Protein AF-B2Z7X3-F1 (afdb_monomer_lite)

Organism: Clostridium perfringens (NCBI:txid1502)

Structure (mmCIF, N/CA/C/O backbone):
data_AF-B2Z7X3-F1
#
_entry.id   AF-B2Z7X3-F1
#
loop_
_atom_site.gro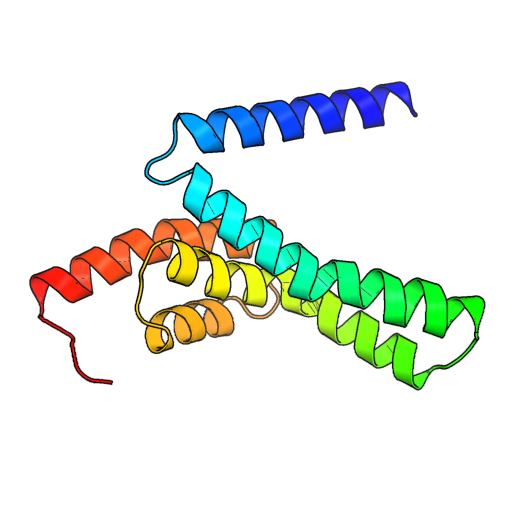up_PDB
_atom_site.id
_atom_site.type_symbol
_atom_site.label_atom_id
_atom_site.label_alt_id
_atom_site.label_comp_id
_atom_site.label_asym_id
_atom_site.label_entity_id
_atom_site.label_seq_id
_atom_site.pdbx_PDB_ins_code
_atom_site.Cartn_x
_atom_site.Cartn_y
_atom_site.Cartn_z
_atom_site.occupancy
_atom_site.B_iso_or_equiv
_atom_site.auth_seq_id
_atom_site.auth_comp_id
_atom_site.auth_asym_id
_atom_site.auth_atom_id
_atom_site.pdbx_PDB_model_num
ATOM 1 N N . GLN A 1 1 ? 17.068 22.572 -6.770 1.00 74.44 1 GLN A N 1
ATOM 2 C CA . GLN A 1 1 ? 16.208 21.377 -6.934 1.00 74.44 1 GLN A CA 1
ATOM 3 C C . GLN A 1 1 ? 16.329 20.416 -5.754 1.00 74.44 1 GLN A C 1
ATOM 5 O O . GLN A 1 1 ? 15.307 20.126 -5.150 1.00 74.44 1 GLN A O 1
ATOM 10 N N . ILE A 1 2 ? 17.543 20.016 -5.351 1.00 91.62 2 ILE A N 1
ATOM 11 C CA . ILE A 1 2 ? 17.759 19.126 -4.190 1.00 91.62 2 ILE A CA 1
ATOM 12 C C . ILE A 1 2 ? 17.149 19.702 -2.903 1.00 91.62 2 ILE A C 1
ATOM 14 O O . ILE A 1 2 ? 16.377 19.017 -2.251 1.00 91.62 2 ILE A O 1
ATOM 18 N N . LEU A 1 3 ? 17.385 20.986 -2.595 1.00 93.69 3 LEU A N 1
ATOM 19 C CA . LEU A 1 3 ? 16.834 21.634 -1.394 1.00 93.69 3 LEU A CA 1
ATOM 20 C C . LEU A 1 3 ? 15.301 21.540 -1.303 1.00 93.69 3 LEU A C 1
ATOM 22 O O . LEU A 1 3 ? 14.763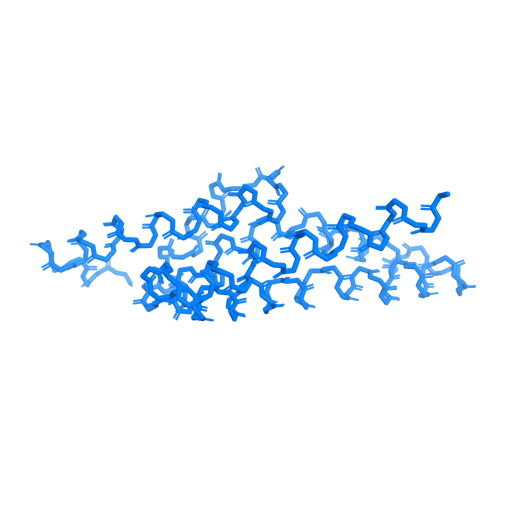 21.282 -0.232 1.00 93.69 3 LEU A O 1
ATOM 26 N N . PHE A 1 4 ? 14.604 21.714 -2.429 1.00 93.69 4 PHE A N 1
ATOM 27 C CA . PHE A 1 4 ? 13.144 21.621 -2.481 1.00 93.69 4 PHE A CA 1
ATOM 28 C C . PHE A 1 4 ? 12.664 20.177 -2.286 1.00 93.69 4 PHE A C 1
ATOM 30 O O . PHE A 1 4 ? 11.725 19.948 -1.533 1.00 93.69 4 PHE A O 1
ATOM 37 N N . GLY A 1 5 ? 13.347 19.200 -2.896 1.00 93.56 5 GLY A N 1
ATOM 38 C CA . GLY A 1 5 ? 13.069 17.777 -2.681 1.00 93.56 5 GLY A CA 1
ATOM 39 C C . GLY A 1 5 ? 13.295 17.351 -1.229 1.00 93.56 5 GLY A C 1
ATOM 40 O O . GLY A 1 5 ? 12.425 16.721 -0.637 1.00 93.56 5 GLY A O 1
ATOM 41 N N . THR A 1 6 ? 14.413 17.759 -0.623 1.00 95.62 6 THR A N 1
ATOM 42 C CA . THR A 1 6 ? 14.718 17.485 0.789 1.00 95.62 6 THR A CA 1
ATOM 43 C C . THR A 1 6 ? 13.689 18.120 1.724 1.00 95.62 6 THR A C 1
ATOM 45 O O . THR A 1 6 ? 13.234 17.471 2.664 1.00 95.62 6 THR A O 1
ATOM 48 N N . LEU A 1 7 ? 13.283 19.366 1.461 1.00 95.81 7 LEU A N 1
ATOM 49 C CA . LEU A 1 7 ? 12.259 20.055 2.248 1.00 95.81 7 LEU A CA 1
ATOM 50 C C . LEU A 1 7 ? 10.896 19.357 2.134 1.00 95.81 7 LEU A C 1
ATOM 52 O O . LEU A 1 7 ? 10.233 19.134 3.144 1.00 95.81 7 LEU A O 1
ATOM 56 N N . LEU A 1 8 ? 10.492 18.978 0.918 1.00 94.50 8 LEU A N 1
ATOM 57 C CA . LEU A 1 8 ? 9.240 18.264 0.679 1.00 94.50 8 LEU A CA 1
ATOM 58 C C . LEU A 1 8 ? 9.246 16.886 1.354 1.00 94.50 8 LEU A C 1
ATOM 60 O O . LEU A 1 8 ? 8.255 16.507 1.973 1.00 94.50 8 LEU A O 1
ATOM 64 N N . LEU A 1 9 ? 10.374 16.170 1.299 1.00 93.62 9 LEU A N 1
ATOM 65 C CA . LEU A 1 9 ? 10.554 14.892 1.985 1.00 93.62 9 LEU A CA 1
ATOM 66 C C . LEU A 1 9 ? 10.404 15.057 3.502 1.00 93.62 9 LEU A C 1
ATOM 68 O O . LEU A 1 9 ? 9.653 14.309 4.118 1.00 93.62 9 LEU A O 1
ATOM 72 N N . LEU A 1 10 ? 11.059 16.061 4.097 1.00 95.44 10 LEU A N 1
ATOM 73 C CA . LEU A 1 10 ? 10.924 16.367 5.525 1.00 95.44 10 LEU A CA 1
ATOM 74 C C . LEU A 1 10 ? 9.483 16.713 5.909 1.00 95.44 10 LEU A C 1
ATOM 76 O 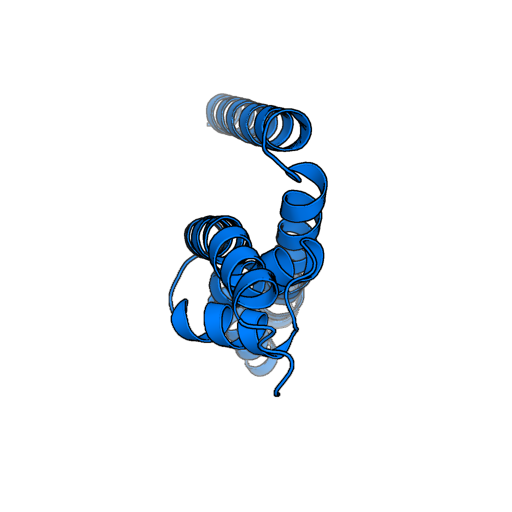O . LEU A 1 10 ? 9.007 16.258 6.948 1.00 95.44 10 LEU A O 1
ATOM 80 N N . LEU A 1 11 ? 8.775 17.474 5.071 1.00 95.12 11 LEU A N 1
ATOM 81 C CA . LEU A 1 11 ? 7.373 17.823 5.296 1.00 95.12 11 LEU A CA 1
ATOM 82 C C . LEU A 1 11 ? 6.486 16.573 5.288 1.00 95.12 11 LEU A C 1
ATOM 84 O O . LEU A 1 11 ? 5.717 16.362 6.226 1.00 95.12 11 LEU A O 1
ATOM 88 N N . VAL A 1 12 ? 6.615 15.719 4.269 1.00 92.62 12 VAL A N 1
ATOM 89 C CA . VAL A 1 12 ? 5.842 14.470 4.165 1.00 92.62 12 VAL A CA 1
ATOM 90 C C . VAL A 1 12 ? 6.172 13.526 5.320 1.00 92.62 12 VAL A C 1
ATOM 92 O O . VAL A 1 12 ? 5.260 12.988 5.946 1.00 92.62 12 VAL A O 1
ATOM 95 N N . LEU A 1 13 ? 7.454 13.371 5.661 1.00 92.69 13 LEU A N 1
ATOM 96 C CA . LEU A 1 13 ? 7.895 12.529 6.772 1.00 92.69 13 LEU A CA 1
ATOM 97 C C . LEU A 1 13 ? 7.357 13.048 8.110 1.00 92.69 13 LEU A C 1
ATOM 99 O O . LEU A 1 13 ? 6.871 12.263 8.923 1.00 92.69 13 LEU A O 1
ATOM 103 N N . GLY A 1 14 ? 7.368 14.366 8.319 1.00 94.56 14 GLY A N 1
ATOM 104 C CA . GLY A 1 14 ? 6.743 15.010 9.472 1.00 94.56 14 GLY A CA 1
ATOM 105 C C . GLY A 1 14 ? 5.236 14.750 9.530 1.00 94.56 14 GLY A C 1
ATOM 106 O O . GLY A 1 14 ? 4.719 14.372 10.581 1.00 94.56 14 GLY A O 1
ATOM 107 N N . GLY A 1 15 ? 4.539 14.856 8.395 1.00 92.81 15 GLY A N 1
ATOM 108 C CA . GLY A 1 15 ? 3.114 14.535 8.282 1.00 92.81 15 GLY A CA 1
ATOM 109 C C . GLY A 1 15 ? 2.802 13.074 8.620 1.00 92.81 15 GLY A C 1
ATOM 110 O O . GLY A 1 15 ? 1.905 12.795 9.415 1.00 92.81 15 GLY A O 1
ATOM 111 N N . PHE A 1 16 ? 3.580 12.134 8.086 1.00 91.69 16 PHE A N 1
ATOM 112 C CA . PHE A 1 16 ? 3.459 10.701 8.366 1.00 91.69 16 PHE A CA 1
ATOM 113 C C . PHE A 1 16 ? 3.800 10.346 9.811 1.00 91.69 16 PHE A C 1
ATOM 115 O O . PHE A 1 16 ? 3.122 9.514 10.414 1.00 91.69 16 PHE A O 1
ATOM 122 N N . THR A 1 17 ? 4.790 11.012 10.398 1.00 92.19 17 THR A N 1
ATOM 123 C CA . THR A 1 17 ? 5.138 10.872 11.817 1.00 92.19 17 THR A CA 1
ATOM 124 C C . THR A 1 17 ? 3.978 11.350 12.691 1.00 92.19 17 THR A C 1
ATOM 126 O O . THR A 1 17 ? 3.514 10.620 13.566 1.00 92.19 17 THR A O 1
ATOM 129 N N . LEU A 1 18 ? 3.435 12.538 12.409 1.00 93.75 18 LEU A N 1
ATOM 130 C CA . LEU A 1 18 ? 2.299 13.092 13.141 1.00 93.75 18 LEU A CA 1
ATOM 131 C C . LEU A 1 18 ? 1.056 12.202 13.019 1.00 93.75 18 LEU A C 1
ATOM 133 O O . LEU A 1 18 ? 0.394 11.938 14.021 1.00 93.75 18 LEU A O 1
ATOM 137 N N . PHE A 1 19 ? 0.772 11.685 11.822 1.00 93.31 19 PHE A N 1
ATOM 138 C CA . PHE A 1 19 ? -0.302 10.718 11.610 1.00 93.31 19 PHE A CA 1
ATOM 139 C C . PHE A 1 19 ? -0.076 9.436 12.421 1.00 93.31 19 PHE A C 1
ATOM 141 O O . PHE A 1 19 ? -0.984 8.976 13.109 1.00 93.31 19 PHE A O 1
ATOM 148 N N . SER A 1 20 ? 1.139 8.887 12.399 1.00 91.94 20 SER A N 1
ATOM 149 C CA . SER A 1 20 ? 1.463 7.622 13.068 1.00 91.94 20 SER A CA 1
ATOM 150 C C . SER A 1 20 ? 1.207 7.672 14.576 1.00 91.94 20 SER A C 1
ATOM 152 O O . SER A 1 20 ? 0.676 6.708 15.130 1.00 91.94 20 SER A O 1
ATOM 154 N N . TYR A 1 21 ? 1.520 8.797 15.229 1.00 92.56 21 TYR A N 1
ATOM 155 C CA . TYR A 1 21 ? 1.342 8.956 16.677 1.00 92.56 21 TYR A CA 1
ATOM 156 C C . TYR A 1 21 ? -0.017 9.526 17.096 1.00 92.56 21 TYR A C 1
ATOM 158 O O . TYR A 1 21 ? -0.487 9.206 18.187 1.00 92.56 21 TYR A O 1
ATOM 166 N N . LYS A 1 22 ? -0.651 10.379 16.278 1.00 91.19 22 LYS A N 1
ATOM 167 C CA . LYS A 1 22 ? -1.863 11.116 16.682 1.00 91.19 22 LYS A CA 1
ATOM 168 C C . LYS A 1 22 ? -3.161 10.537 16.119 1.00 91.19 22 LYS A C 1
ATOM 170 O O . LYS A 1 22 ? -4.220 10.759 16.703 1.00 91.19 22 LYS A O 1
ATOM 175 N N . ALA A 1 23 ? -3.108 9.815 15.001 1.00 91.00 23 ALA A N 1
ATOM 176 C CA . ALA A 1 23 ? -4.295 9.221 14.398 1.00 91.00 23 ALA A CA 1
ATOM 177 C C . ALA A 1 23 ? -4.665 7.883 15.080 1.00 91.00 23 ALA A C 1
ATOM 179 O O . ALA A 1 23 ? -3.774 7.133 15.495 1.00 91.00 23 ALA A O 1
ATOM 180 N N . PRO A 1 24 ? -5.964 7.544 15.201 1.00 89.19 24 PRO A N 1
ATOM 181 C CA . PRO A 1 24 ? -6.396 6.292 15.818 1.00 89.19 24 PRO A CA 1
ATOM 182 C C . PRO A 1 24 ? -5.843 5.081 15.057 1.00 89.19 24 PRO A C 1
ATOM 184 O O . PRO A 1 24 ? -6.135 4.874 13.889 1.00 89.19 24 PRO A O 1
ATOM 187 N N . HIS A 1 25 ? -5.036 4.256 15.725 1.00 93.38 25 HIS A N 1
ATOM 188 C CA . HIS A 1 25 ? -4.307 3.148 15.091 1.00 93.38 25 HIS A CA 1
ATOM 189 C C . HIS A 1 25 ? -3.348 3.574 13.955 1.00 93.38 25 HIS A C 1
ATOM 191 O O . HIS A 1 25 ? -3.008 2.749 13.104 1.00 93.38 25 HIS A O 1
ATOM 197 N N . GLY A 1 26 ? -2.861 4.821 13.969 1.00 92.19 26 GLY A N 1
ATOM 198 C CA . GLY A 1 26 ? -2.000 5.392 12.929 1.00 92.19 26 GLY A CA 1
ATOM 199 C C . GLY A 1 26 ? -0.758 4.551 12.627 1.00 92.19 26 GLY A C 1
ATOM 200 O O . GLY A 1 26 ? -0.508 4.233 11.470 1.00 92.19 26 GLY A O 1
ATOM 201 N N . MET A 1 27 ? -0.035 4.092 13.654 1.00 94.62 27 MET A N 1
ATOM 202 C CA . MET A 1 27 ? 1.128 3.203 13.483 1.00 94.62 27 MET A CA 1
ATOM 203 C C . MET A 1 27 ? 0.794 1.888 12.759 1.00 94.62 27 MET A C 1
ATOM 205 O O . MET A 1 27 ? 1.562 1.438 11.913 1.00 94.62 27 MET A O 1
ATOM 209 N N . LYS A 1 28 ? -0.358 1.271 13.055 1.00 95.38 28 LYS A N 1
ATOM 210 C CA . LYS A 1 28 ? -0.781 0.025 12.390 1.00 95.38 28 LYS A CA 1
ATOM 211 C C . LYS A 1 28 ? -1.163 0.282 10.936 1.00 95.38 28 LYS A C 1
ATOM 213 O O . LYS A 1 28 ? -0.748 -0.463 10.055 1.00 95.38 28 LYS A O 1
ATOM 218 N N . ALA A 1 29 ? -1.909 1.359 10.689 1.00 96.12 29 ALA A N 1
ATOM 219 C CA . ALA A 1 29 ? -2.280 1.771 9.342 1.00 96.12 29 ALA A CA 1
ATOM 220 C C . ALA A 1 29 ? -1.045 2.092 8.488 1.00 96.12 29 ALA A C 1
ATOM 222 O O . ALA A 1 29 ? -0.954 1.647 7.348 1.00 96.12 29 ALA A O 1
ATOM 223 N N . MET A 1 30 ? -0.068 2.803 9.058 1.00 95.88 30 MET A N 1
ATOM 224 C CA . MET A 1 30 ? 1.195 3.115 8.393 1.00 95.88 30 MET A CA 1
ATOM 225 C C . MET A 1 30 ? 2.015 1.850 8.106 1.00 95.88 30 MET A C 1
ATOM 227 O O . MET A 1 30 ? 2.579 1.722 7.024 1.00 95.88 30 MET A O 1
ATOM 231 N N . GLY A 1 31 ? 2.026 0.874 9.020 1.00 96.25 31 GLY A N 1
ATOM 232 C CA . GLY A 1 31 ? 2.620 -0.442 8.760 1.00 96.25 31 GLY A CA 1
ATOM 233 C C . GLY A 1 31 ? 1.949 -1.172 7.589 1.00 96.25 31 GLY A C 1
ATOM 234 O O . GLY A 1 31 ? 2.633 -1.718 6.726 1.00 96.25 31 GLY A O 1
ATOM 235 N N . GLY A 1 32 ? 0.616 -1.118 7.501 1.00 96.94 32 GLY A N 1
ATOM 236 C CA . GLY A 1 32 ? -0.136 -1.642 6.354 1.00 96.94 32 GLY A CA 1
ATOM 237 C C . GLY A 1 32 ? 0.205 -0.932 5.039 1.00 96.94 32 GLY A C 1
ATOM 238 O O . GLY A 1 32 ? 0.395 -1.590 4.017 1.00 96.94 32 GLY A O 1
ATOM 239 N N . LEU A 1 33 ? 0.356 0.396 5.070 1.00 97.00 33 LEU A N 1
ATOM 240 C CA . LEU A 1 33 ? 0.786 1.194 3.919 1.00 97.00 33 LEU A CA 1
ATOM 241 C C . LEU A 1 33 ? 2.204 0.828 3.462 1.00 97.00 33 LEU A C 1
ATOM 243 O O . LEU A 1 33 ? 2.445 0.683 2.265 1.00 97.00 33 LEU A O 1
ATOM 247 N N . ALA A 1 34 ? 3.132 0.646 4.402 1.00 96.94 34 ALA A N 1
ATOM 248 C CA . ALA A 1 34 ? 4.496 0.224 4.102 1.00 96.94 34 ALA A CA 1
ATOM 249 C C . ALA A 1 34 ? 4.517 -1.161 3.438 1.00 96.94 34 ALA A C 1
ATOM 251 O O . ALA A 1 34 ? 5.172 -1.340 2.413 1.00 96.94 34 ALA A O 1
ATOM 252 N N . ASN A 1 35 ? 3.728 -2.112 3.950 1.00 97.50 35 ASN A N 1
ATOM 253 C CA . ASN A 1 35 ? 3.575 -3.426 3.325 1.00 97.50 35 ASN A CA 1
ATOM 254 C C . ASN A 1 35 ? 3.000 -3.324 1.907 1.00 97.50 35 ASN A C 1
ATOM 256 O O . ASN A 1 35 ? 3.457 -4.037 1.018 1.00 97.50 35 ASN A O 1
ATOM 260 N N . ALA A 1 36 ? 2.049 -2.417 1.668 1.00 97.56 36 ALA A N 1
ATOM 261 C CA . ALA A 1 36 ? 1.514 -2.175 0.332 1.00 97.56 36 ALA A CA 1
ATOM 262 C C . ALA A 1 36 ? 2.559 -1.608 -0.631 1.00 97.56 36 ALA A C 1
ATOM 264 O O . ALA A 1 36 ? 2.649 -2.077 -1.763 1.00 97.56 36 ALA A O 1
ATOM 265 N N . ALA A 1 37 ? 3.382 -0.655 -0.190 1.00 97.31 37 ALA A N 1
ATOM 266 C CA . ALA A 1 37 ? 4.474 -0.117 -1.000 1.00 97.31 37 ALA A CA 1
ATOM 267 C C . ALA A 1 37 ? 5.528 -1.192 -1.324 1.00 97.31 37 ALA A C 1
ATOM 269 O O . ALA A 1 37 ? 5.966 -1.303 -2.468 1.00 97.31 37 ALA A O 1
ATOM 270 N N . CYS A 1 38 ? 5.883 -2.039 -0.352 1.00 96.38 38 CYS A N 1
ATOM 271 C CA . CYS A 1 38 ? 6.777 -3.178 -0.576 1.00 96.38 38 CYS A CA 1
ATOM 272 C C . CYS A 1 38 ? 6.173 -4.207 -1.545 1.00 96.38 38 CYS A C 1
ATOM 274 O O . CYS A 1 38 ? 6.872 -4.748 -2.394 1.00 96.38 38 CYS A O 1
ATOM 276 N N . ALA A 1 39 ? 4.870 -4.468 -1.448 1.00 96.56 39 ALA A N 1
ATOM 277 C CA . ALA A 1 39 ? 4.190 -5.423 -2.314 1.00 96.56 39 ALA A CA 1
ATOM 278 C C . ALA A 1 39 ? 3.920 -4.891 -3.729 1.00 96.56 39 ALA A C 1
ATOM 280 O O . ALA A 1 39 ? 3.636 -5.705 -4.596 1.00 96.56 39 ALA A O 1
ATOM 281 N N . SER A 1 40 ? 3.995 -3.574 -3.966 1.00 96.06 40 SER A N 1
ATOM 282 C CA . SER A 1 40 ? 3.725 -2.927 -5.263 1.00 96.06 40 SER A CA 1
ATOM 283 C C . SER A 1 40 ? 4.988 -2.295 -5.855 1.00 96.06 40 SER A C 1
ATOM 285 O O . SER A 1 40 ? 5.643 -2.905 -6.701 1.00 96.06 40 SER A O 1
ATOM 287 N N . PHE A 1 41 ? 5.364 -1.113 -5.366 1.00 95.62 41 PHE A N 1
ATOM 288 C CA . PHE A 1 41 ? 6.442 -0.277 -5.898 1.00 95.62 41 PHE A CA 1
ATOM 289 C C . PHE A 1 41 ? 7.836 -0.879 -5.756 1.00 95.62 41 PHE A C 1
ATOM 291 O O . PHE A 1 41 ? 8.674 -0.688 -6.632 1.00 95.62 41 PHE A O 1
ATOM 298 N N . LEU A 1 42 ? 8.115 -1.620 -4.680 1.00 96.38 42 LEU A N 1
ATOM 299 C CA . LEU A 1 42 ? 9.414 -2.288 -4.563 1.00 96.38 42 LEU A CA 1
ATOM 300 C C . LEU A 1 42 ? 9.561 -3.364 -5.649 1.00 96.38 42 LEU A C 1
ATOM 302 O O . LEU A 1 42 ? 10.601 -3.442 -6.296 1.00 96.38 42 LEU A O 1
ATOM 306 N N . VAL A 1 43 ? 8.515 -4.152 -5.906 1.00 95.19 43 VAL A N 1
ATOM 307 C CA . VAL A 1 43 ? 8.522 -5.164 -6.976 1.00 95.19 43 VAL A CA 1
ATOM 308 C C . VAL A 1 43 ? 8.608 -4.505 -8.353 1.00 95.19 43 VAL A C 1
ATOM 310 O O . VAL A 1 43 ? 9.363 -4.996 -9.190 1.00 95.19 43 VAL A O 1
ATOM 313 N N . GLU A 1 44 ? 7.892 -3.397 -8.571 1.00 95.94 44 GLU A N 1
ATOM 314 C CA . GLU A 1 44 ? 8.011 -2.569 -9.778 1.00 95.94 44 GLU A CA 1
ATOM 315 C C . GLU A 1 44 ? 9.460 -2.123 -9.991 1.00 95.94 44 GLU A C 1
ATOM 317 O O . GLU A 1 44 ? 10.015 -2.362 -11.057 1.00 95.94 44 GLU A O 1
ATOM 322 N N . ALA A 1 45 ? 10.119 -1.573 -8.968 1.00 95.19 45 ALA A N 1
ATOM 323 C CA . ALA A 1 45 ? 11.504 -1.119 -9.071 1.00 95.19 45 ALA A CA 1
ATOM 324 C C . ALA A 1 45 ? 12.470 -2.247 -9.487 1.00 95.19 45 ALA A C 1
ATOM 326 O O . ALA A 1 45 ? 13.350 -2.033 -10.319 1.00 95.19 45 ALA A O 1
ATOM 327 N N . PHE A 1 46 ? 12.297 -3.466 -8.968 1.00 95.12 46 PHE A N 1
ATOM 328 C CA . PHE A 1 46 ? 13.137 -4.598 -9.373 1.00 95.12 46 PHE A CA 1
ATOM 329 C C . PHE A 1 46 ? 12.783 -5.140 -10.763 1.00 95.12 46 PHE A C 1
ATOM 331 O O . PHE A 1 46 ? 13.669 -5.379 -11.580 1.00 95.12 46 PHE A O 1
ATOM 338 N N . HIS A 1 47 ? 11.506 -5.362 -11.056 1.00 95.06 47 HIS A N 1
ATOM 339 C CA . HIS A 1 47 ? 11.104 -6.050 -12.285 1.00 95.06 47 HIS A CA 1
ATOM 340 C C . HIS A 1 47 ? 11.088 -5.119 -13.497 1.00 95.06 47 HIS A C 1
ATOM 342 O O . HIS A 1 47 ? 11.529 -5.520 -14.570 1.00 95.06 47 HIS A O 1
ATOM 348 N N . LEU A 1 48 ? 10.638 -3.876 -13.315 1.00 92.75 48 LEU A N 1
ATOM 349 C CA . LEU A 1 48 ? 10.618 -2.851 -14.352 1.00 92.75 48 LEU A CA 1
ATOM 350 C C . LEU A 1 48 ? 11.973 -2.176 -14.480 1.00 92.75 48 LEU A C 1
ATOM 352 O O . LEU A 1 48 ? 12.652 -2.384 -15.480 1.00 92.75 48 LEU A O 1
ATOM 356 N N . ALA A 1 49 ? 12.401 -1.429 -13.464 1.00 89.38 49 ALA A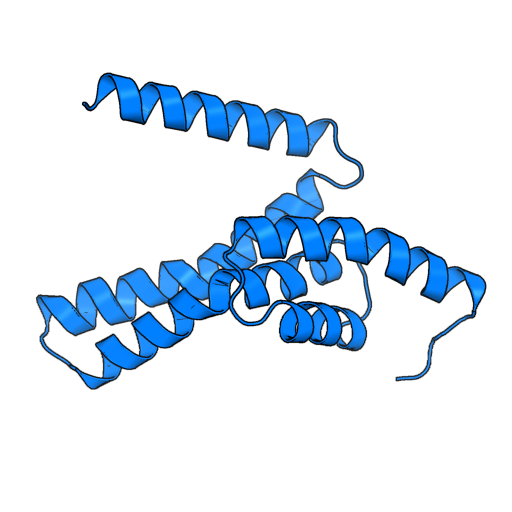 N 1
ATOM 357 C CA . ALA A 1 49 ? 13.567 -0.567 -13.630 1.00 89.38 49 ALA A CA 1
ATOM 358 C C . ALA A 1 49 ? 14.881 -1.358 -13.705 1.00 89.38 49 ALA A C 1
ATOM 360 O O . ALA A 1 49 ? 15.765 -1.012 -14.480 1.00 89.38 49 ALA A O 1
ATOM 361 N N . PHE A 1 50 ? 15.034 -2.433 -12.925 1.00 92.88 50 PHE A N 1
ATOM 362 C CA . PHE A 1 50 ? 16.265 -3.224 -12.955 1.00 92.88 50 PHE A CA 1
ATOM 363 C C . PHE A 1 50 ? 16.244 -4.282 -14.068 1.00 92.88 50 PHE A C 1
ATOM 365 O O . PHE A 1 50 ? 17.003 -4.186 -15.027 1.00 92.88 50 PHE A O 1
ATOM 372 N N . PHE A 1 51 ? 15.374 -5.290 -13.997 1.00 91.75 51 PHE A N 1
ATOM 373 C CA . PHE A 1 51 ? 15.392 -6.380 -14.984 1.00 91.75 51 PHE A CA 1
ATOM 374 C C . PHE A 1 51 ? 14.806 -6.002 -16.352 1.00 91.75 51 PHE A C 1
ATOM 376 O O . PHE A 1 51 ? 15.285 -6.483 -17.380 1.00 91.75 51 PHE A O 1
ATOM 383 N N . GLY A 1 52 ? 13.785 -5.149 -16.374 1.00 91.25 52 GLY A N 1
ATOM 384 C CA . GLY A 1 52 ? 13.170 -4.658 -17.599 1.00 91.25 52 GLY A CA 1
ATOM 385 C C . GLY A 1 52 ? 14.091 -3.705 -18.349 1.00 91.25 52 GLY A C 1
ATOM 386 O O . GLY A 1 52 ? 14.509 -4.015 -19.460 1.00 91.25 52 GLY A O 1
ATOM 387 N N . ASP A 1 53 ? 14.457 -2.587 -17.724 1.00 90.19 53 ASP A N 1
ATOM 388 C CA . ASP A 1 53 ? 15.181 -1.512 -18.407 1.00 90.19 53 ASP A CA 1
ATOM 389 C C . ASP A 1 53 ? 16.697 -1.757 -18.493 1.00 90.19 53 ASP A C 1
ATOM 391 O O . ASP A 1 53 ? 17.300 -1.442 -19.517 1.00 90.19 53 ASP A O 1
ATOM 395 N N . VAL A 1 54 ? 17.346 -2.348 -17.478 1.00 9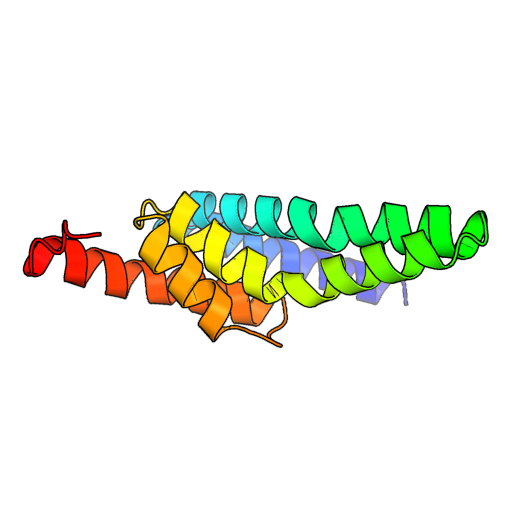1.94 54 VAL A N 1
ATOM 396 C CA . VAL A 1 54 ? 18.806 -2.597 -17.533 1.00 91.94 54 VAL A CA 1
ATOM 397 C C . VAL A 1 54 ? 19.127 -3.876 -18.304 1.00 91.94 54 VAL A C 1
ATOM 399 O O . VAL A 1 54 ? 19.995 -3.866 -19.174 1.00 91.94 54 VAL A O 1
ATOM 402 N N . PHE A 1 55 ? 18.430 -4.977 -18.008 1.00 90.75 55 PHE A N 1
ATOM 403 C CA . PHE A 1 55 ? 18.675 -6.277 -18.652 1.00 90.75 55 PHE A CA 1
ATOM 404 C C . PHE A 1 55 ? 17.836 -6.511 -19.917 1.00 90.75 55 PHE A C 1
ATOM 406 O O . PHE A 1 55 ? 18.009 -7.540 -20.569 1.00 90.75 55 PHE A O 1
ATOM 413 N N . GLN A 1 56 ? 16.970 -5.560 -20.291 1.00 92.94 56 GLN A N 1
ATOM 414 C CA . GLN A 1 56 ? 16.175 -5.581 -21.525 1.00 92.94 56 GLN A CA 1
ATOM 415 C C . GLN A 1 56 ? 15.276 -6.827 -21.643 1.00 92.94 56 GLN A C 1
ATOM 417 O O . GLN A 1 56 ? 15.105 -7.387 -22.725 1.00 92.94 56 GLN A O 1
ATOM 422 N N . ILE A 1 57 ? 14.681 -7.268 -20.523 1.00 94.19 57 ILE A N 1
ATOM 423 C CA . ILE A 1 57 ? 13.726 -8.387 -20.485 1.00 94.19 57 ILE A CA 1
ATOM 424 C C . ILE A 1 57 ? 12.288 -7.827 -20.453 1.00 94.19 57 ILE A C 1
ATOM 426 O O . ILE A 1 57 ? 11.764 -7.530 -19.374 1.00 94.19 57 ILE A O 1
ATOM 430 N N . PRO A 1 58 ? 11.593 -7.716 -21.604 1.00 91.44 58 PRO A N 1
ATOM 431 C CA . PRO A 1 58 ? 10.323 -6.986 -21.708 1.00 91.44 58 PRO A CA 1
ATOM 432 C C . PRO A 1 58 ? 9.185 -7.608 -20.890 1.00 91.44 58 PRO A C 1
ATOM 434 O O . PRO A 1 58 ? 8.318 -6.900 -20.383 1.00 91.44 58 PRO A O 1
ATOM 437 N N . PHE A 1 59 ? 9.201 -8.931 -20.711 1.00 94.62 59 PHE A N 1
ATOM 438 C CA . PHE A 1 59 ? 8.219 -9.620 -19.876 1.00 94.62 59 PHE A CA 1
ATOM 439 C C . PHE A 1 59 ? 8.270 -9.145 -18.415 1.00 94.62 59 PHE A C 1
ATOM 441 O O . PHE A 1 59 ? 7.233 -8.850 -17.824 1.00 94.62 59 PHE A O 1
ATOM 448 N N . LEU A 1 60 ? 9.471 -9.018 -17.838 1.00 93.88 60 LEU A N 1
ATOM 449 C CA . LEU A 1 60 ? 9.629 -8.565 -16.454 1.00 93.88 60 LEU A CA 1
ATOM 450 C C . LEU A 1 60 ? 9.273 -7.083 -16.314 1.00 93.88 60 LEU A C 1
ATOM 452 O O . LEU A 1 60 ? 8.657 -6.710 -15.317 1.00 93.88 60 LEU A O 1
ATOM 456 N N . ALA A 1 61 ? 9.536 -6.275 -17.346 1.00 94.56 61 ALA A N 1
ATOM 457 C CA . ALA A 1 61 ? 9.075 -4.891 -17.384 1.00 94.56 61 ALA A CA 1
ATOM 458 C C . ALA A 1 61 ? 7.549 -4.786 -17.245 1.00 94.56 61 ALA A C 1
ATOM 460 O O . ALA A 1 61 ? 7.044 -4.022 -16.421 1.00 94.56 61 ALA A O 1
ATOM 461 N N . GLN A 1 62 ? 6.811 -5.613 -17.991 1.00 95.81 62 GLN A N 1
ATOM 462 C CA . GLN A 1 62 ? 5.351 -5.645 -17.928 1.00 95.81 62 GLN A CA 1
ATOM 463 C C . GLN A 1 62 ? 4.830 -6.141 -16.569 1.00 95.81 62 GLN A C 1
ATOM 465 O O . GLN A 1 62 ? 3.864 -5.581 -16.041 1.00 95.81 62 GLN A O 1
ATOM 470 N N . VAL A 1 63 ? 5.469 -7.160 -15.981 1.00 94.94 63 VAL A N 1
ATOM 471 C CA . VAL A 1 63 ? 5.135 -7.646 -14.629 1.00 94.94 63 VAL A CA 1
ATOM 472 C C . VAL A 1 63 ? 5.344 -6.540 -13.594 1.00 94.94 63 VAL A C 1
ATOM 474 O O . VAL A 1 63 ? 4.446 -6.278 -12.795 1.00 94.94 63 VAL A O 1
ATOM 477 N N . GLY A 1 64 ? 6.484 -5.845 -13.641 1.00 95.50 64 GLY A N 1
ATOM 478 C CA . GLY A 1 64 ? 6.778 -4.729 -12.745 1.00 95.50 64 GLY A CA 1
ATOM 479 C C . GLY A 1 64 ? 5.769 -3.587 -12.879 1.00 95.50 64 GLY A C 1
ATOM 480 O O . GLY A 1 64 ? 5.208 -3.164 -11.870 1.00 95.50 64 GLY A O 1
ATOM 481 N N . ALA A 1 65 ? 5.465 -3.159 -14.111 1.00 95.88 65 ALA A N 1
ATOM 482 C CA . ALA A 1 65 ? 4.479 -2.107 -14.385 1.00 95.88 65 ALA A CA 1
ATOM 483 C C . ALA A 1 65 ? 3.090 -2.465 -13.838 1.00 95.88 65 ALA A C 1
ATOM 485 O O . ALA A 1 65 ? 2.422 -1.649 -13.200 1.00 95.88 65 ALA A O 1
ATOM 486 N N . SER A 1 66 ? 2.667 -3.713 -14.059 1.00 95.69 66 SER A N 1
ATOM 487 C CA . SER A 1 66 ? 1.384 -4.214 -13.559 1.00 95.69 66 SER A CA 1
ATOM 488 C C . SER A 1 66 ? 1.342 -4.135 -12.036 1.00 95.69 66 SER A C 1
ATOM 490 O O . SER A 1 66 ? 0.369 -3.652 -11.462 1.00 95.69 66 SER A O 1
ATOM 492 N N . ASN A 1 67 ? 2.425 -4.537 -11.376 1.00 94.56 67 ASN A N 1
ATOM 493 C CA . ASN A 1 67 ? 2.499 -4.571 -9.926 1.00 94.56 67 ASN A CA 1
ATOM 494 C C . ASN A 1 67 ? 2.523 -3.166 -9.293 1.00 94.56 67 ASN A C 1
ATOM 496 O O . ASN A 1 67 ? 1.853 -2.926 -8.288 1.00 94.56 67 ASN A O 1
ATOM 500 N N . GLY A 1 68 ? 3.222 -2.220 -9.924 1.00 94.69 68 GLY A N 1
ATOM 501 C CA . GLY A 1 68 ? 3.211 -0.803 -9.556 1.00 94.69 68 GLY A CA 1
ATOM 502 C C . GLY A 1 68 ? 1.829 -0.161 -9.656 1.00 94.69 68 GLY A C 1
ATOM 503 O O . GLY A 1 68 ? 1.377 0.527 -8.736 1.00 94.69 68 GLY A O 1
ATOM 504 N N . SER A 1 69 ? 1.097 -0.467 -10.734 1.00 95.81 69 SER A N 1
ATOM 505 C CA . SER A 1 69 ? -0.255 0.061 -10.970 1.00 95.81 69 SER A CA 1
ATOM 506 C C . SER A 1 69 ? -1.276 -0.347 -9.897 1.00 95.81 69 SER A C 1
ATOM 508 O O . SER A 1 69 ? -2.268 0.348 -9.679 1.00 95.81 69 SER A O 1
ATOM 510 N N . LEU A 1 70 ? -1.012 -1.441 -9.175 1.00 96.88 70 LEU A N 1
ATOM 511 C CA . LEU A 1 70 ? -1.874 -1.964 -8.116 1.00 96.88 70 LEU A CA 1
ATOM 512 C C . LEU A 1 70 ? -1.571 -1.368 -6.732 1.00 96.88 70 LEU A C 1
ATOM 514 O O . LEU A 1 70 ? -2.169 -1.801 -5.749 1.00 96.88 70 LEU A O 1
ATOM 518 N N . GLY A 1 71 ? -0.696 -0.363 -6.617 1.00 96.94 71 GLY A N 1
ATOM 519 C CA . GLY A 1 71 ? -0.321 0.229 -5.325 1.00 96.94 71 GLY A CA 1
ATOM 520 C C . GLY A 1 71 ? -1.505 0.754 -4.498 1.00 96.94 71 GLY A C 1
ATOM 521 O O . GLY A 1 71 ? -1.566 0.515 -3.291 1.00 96.94 71 GLY A O 1
ATOM 522 N N . GLY A 1 72 ? -2.486 1.416 -5.124 1.00 97.06 72 GLY A N 1
ATOM 523 C CA . GLY A 1 72 ? -3.702 1.873 -4.431 1.00 97.06 72 GLY A CA 1
ATOM 524 C C . GLY A 1 72 ? -4.599 0.739 -3.962 1.00 97.06 72 GLY A C 1
ATOM 525 O O . GLY A 1 72 ? -5.055 0.754 -2.818 1.00 97.06 72 GLY A O 1
ATOM 526 N N . VAL A 1 73 ? -4.779 -0.276 -4.807 1.00 97.69 73 VAL A N 1
ATOM 527 C CA . VAL A 1 73 ? -5.511 -1.502 -4.463 1.00 97.69 73 VAL A CA 1
ATOM 528 C C . VAL A 1 73 ? -4.828 -2.197 -3.285 1.00 97.69 73 VAL A C 1
ATOM 530 O O . VAL A 1 73 ? -5.476 -2.490 -2.287 1.00 97.69 73 VAL A O 1
ATOM 533 N N . ALA A 1 74 ? -3.507 -2.378 -3.337 1.00 97.81 74 ALA A N 1
ATOM 534 C CA . ALA A 1 74 ? -2.732 -2.996 -2.266 1.00 97.81 74 ALA A CA 1
ATOM 535 C C . ALA A 1 74 ? -2.860 -2.227 -0.940 1.00 97.81 74 ALA A C 1
ATOM 537 O O . ALA A 1 74 ? -3.077 -2.843 0.104 1.00 97.81 74 ALA A O 1
ATOM 538 N N . ALA A 1 75 ? -2.791 -0.890 -0.964 1.00 98.00 75 ALA A N 1
ATOM 539 C CA . ALA A 1 75 ? -2.978 -0.066 0.231 1.00 98.00 75 ALA A CA 1
ATOM 540 C C . ALA A 1 75 ? -4.399 -0.194 0.799 1.00 98.00 75 ALA A C 1
ATOM 542 O O . ALA A 1 75 ? -4.566 -0.367 2.006 1.00 98.00 75 ALA A O 1
ATOM 543 N N . ALA A 1 76 ? -5.415 -0.191 -0.063 1.00 97.69 76 ALA A N 1
ATOM 544 C CA . ALA A 1 76 ? -6.811 -0.357 0.327 1.00 97.69 76 ALA A CA 1
ATOM 545 C C . ALA A 1 76 ? -7.147 -1.765 0.862 1.00 97.69 76 ALA A C 1
ATOM 547 O O . ALA A 1 76 ? -8.178 -1.919 1.507 1.00 97.69 76 ALA A O 1
ATOM 548 N N . ILE A 1 77 ? -6.280 -2.767 0.666 1.00 98.06 77 ILE A N 1
ATOM 549 C CA . ILE A 1 77 ? -6.408 -4.116 1.251 1.00 98.06 77 ILE A CA 1
ATOM 550 C C . ILE A 1 77 ? -5.598 -4.229 2.544 1.00 98.06 77 ILE A C 1
ATOM 552 O O . ILE A 1 77 ? -6.113 -4.602 3.600 1.00 98.06 77 ILE A O 1
ATOM 556 N N . LEU A 1 78 ? -4.306 -3.908 2.477 1.00 97.88 78 LEU A N 1
ATOM 557 C CA . LEU A 1 78 ? -3.359 -4.197 3.552 1.00 97.88 78 LEU A CA 1
ATOM 558 C C . LEU A 1 78 ? -3.528 -3.261 4.753 1.00 97.88 78 LEU A C 1
ATOM 560 O O . LEU A 1 78 ? -3.223 -3.655 5.878 1.00 97.88 78 LEU A O 1
ATOM 564 N N . VAL A 1 79 ? -4.062 -2.054 4.552 1.00 97.69 79 VAL A N 1
ATOM 565 C CA . VAL A 1 79 ? -4.342 -1.111 5.645 1.00 97.69 79 VAL A CA 1
ATOM 566 C C . VAL A 1 79 ? -5.538 -1.574 6.491 1.00 97.69 79 VAL A C 1
ATOM 568 O O . VAL A 1 79 ? -5.354 -1.719 7.701 1.00 97.69 79 VAL A O 1
ATOM 571 N N . PRO A 1 80 ? -6.730 -1.888 5.932 1.00 96.31 80 PRO A N 1
ATOM 572 C CA . PRO A 1 80 ? -7.808 -2.505 6.709 1.00 96.31 80 PRO A CA 1
ATOM 573 C C . PRO A 1 80 ? -7.395 -3.800 7.410 1.00 96.31 80 PRO A C 1
ATOM 575 O O .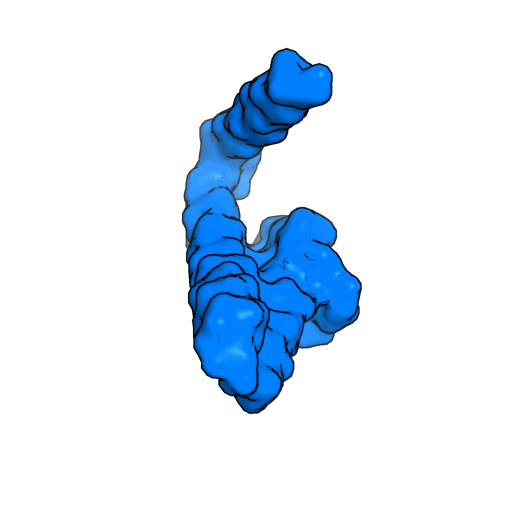 PRO A 1 80 ? -7.735 -3.991 8.579 1.00 96.31 80 PRO A O 1
ATOM 578 N N . LEU A 1 81 ? -6.625 -4.661 6.733 1.00 96.50 81 LEU A N 1
ATOM 579 C CA . LEU A 1 81 ? -6.098 -5.894 7.323 1.00 96.50 81 LEU A CA 1
ATOM 580 C C . LEU A 1 81 ? -5.216 -5.612 8.541 1.00 96.50 81 LEU A C 1
ATOM 582 O O . LEU A 1 81 ? -5.424 -6.204 9.598 1.00 96.50 81 LEU A O 1
ATOM 586 N N . ALA A 1 82 ? -4.280 -4.664 8.437 1.00 96.31 82 ALA A N 1
ATOM 587 C CA . ALA A 1 82 ? -3.429 -4.258 9.558 1.00 96.31 82 ALA A CA 1
ATOM 588 C C . ALA A 1 82 ? -4.237 -3.664 10.724 1.00 96.31 82 ALA A C 1
ATOM 590 O O . ALA A 1 82 ? -3.830 -3.730 11.890 1.00 96.31 82 ALA A O 1
ATOM 591 N N . LEU A 1 83 ? -5.403 -3.093 10.423 1.00 95.44 83 LEU A N 1
ATOM 592 C CA . LEU A 1 83 ? -6.332 -2.604 11.425 1.00 95.44 83 LEU A CA 1
ATOM 593 C C . LEU A 1 83 ? -7.185 -3.726 12.018 1.00 95.44 83 LEU A C 1
ATOM 595 O O . LEU A 1 83 ? -7.657 -3.547 13.133 1.00 95.44 83 LEU A O 1
ATOM 599 N N . GLY A 1 84 ? -7.310 -4.893 11.388 1.00 91.81 84 GLY A N 1
ATOM 600 C CA . GLY A 1 84 ? -8.049 -6.050 11.903 1.00 91.81 84 GLY A CA 1
ATOM 601 C C . GLY A 1 84 ? -9.472 -6.166 11.358 1.00 91.81 84 GLY A C 1
ATOM 602 O O . GLY A 1 84 ? -10.356 -6.608 12.082 1.00 91.81 84 GLY A O 1
ATOM 603 N N . VAL A 1 85 ? -9.696 -5.695 10.130 1.00 93.00 85 VAL A N 1
ATOM 604 C CA . VAL A 1 85 ? -10.886 -6.014 9.323 1.00 93.00 85 VAL A CA 1
ATOM 605 C C . VAL A 1 85 ? -10.735 -7.421 8.740 1.00 93.00 85 VAL A C 1
ATOM 607 O O . VAL A 1 85 ? -9.608 -7.848 8.474 1.00 93.00 85 VAL A O 1
ATOM 610 N N . SER A 1 86 ? -11.841 -8.141 8.516 1.00 91.94 86 SER A N 1
ATOM 611 C CA . SER A 1 86 ? -11.777 -9.449 7.857 1.00 91.94 86 SER A CA 1
ATOM 612 C C . SER A 1 86 ? -11.155 -9.365 6.445 1.00 91.94 86 SER A C 1
ATOM 614 O O . SER A 1 86 ? -11.345 -8.374 5.727 1.00 91.94 86 SER A O 1
ATOM 616 N N . PRO A 1 87 ? -10.419 -10.400 5.992 1.00 93.44 87 PRO A N 1
ATOM 617 C CA . PRO A 1 87 ? -9.776 -10.380 4.679 1.00 93.44 87 PRO A CA 1
ATOM 618 C C . PRO A 1 87 ? -10.732 -10.171 3.509 1.00 93.44 87 PRO A C 1
ATOM 620 O O . PRO A 1 87 ? -10.376 -9.497 2.546 1.00 93.44 87 PRO A O 1
ATOM 623 N N . VAL A 1 88 ? -11.957 -10.687 3.605 1.00 93.62 88 VAL A N 1
ATOM 624 C CA . VAL A 1 88 ? -12.961 -10.575 2.542 1.00 93.62 88 VAL A CA 1
ATOM 625 C C . VAL A 1 88 ? -13.361 -9.112 2.328 1.00 93.62 88 VAL A C 1
ATOM 627 O O . VAL A 1 88 ? -13.320 -8.625 1.199 1.00 93.62 88 VAL A O 1
ATOM 630 N N . TYR A 1 89 ? -13.663 -8.365 3.397 1.00 91.69 89 TYR A N 1
ATOM 631 C CA . TYR A 1 89 ? -14.006 -6.942 3.274 1.00 91.69 89 TYR A CA 1
ATOM 632 C C . TYR A 1 89 ? -12.805 -6.067 2.920 1.00 91.69 89 TYR A C 1
ATOM 634 O O . TYR A 1 89 ? -12.958 -5.058 2.228 1.00 91.69 89 TYR A O 1
ATOM 642 N N . ALA A 1 90 ? -11.608 -6.447 3.365 1.00 95.12 90 ALA A N 1
ATOM 643 C CA . ALA A 1 90 ? -10.389 -5.764 2.963 1.00 95.12 90 ALA A CA 1
ATOM 644 C C . ALA A 1 90 ? -10.153 -5.897 1.450 1.00 95.12 90 ALA A C 1
ATOM 646 O O . ALA A 1 90 ? -9.936 -4.893 0.776 1.00 95.12 90 ALA A O 1
ATOM 647 N N . VAL A 1 91 ? -10.281 -7.109 0.897 1.00 96.31 91 VAL A N 1
ATOM 648 C CA . VAL A 1 91 ? -10.200 -7.349 -0.553 1.00 96.31 91 VAL A CA 1
ATOM 649 C C . VAL A 1 91 ? -11.308 -6.606 -1.297 1.00 96.31 91 VAL A C 1
ATOM 651 O O . VAL A 1 91 ? -11.020 -5.956 -2.297 1.00 96.31 91 VAL A O 1
ATOM 654 N N . LEU A 1 92 ? -12.544 -6.610 -0.787 1.00 94.56 92 LEU A N 1
ATOM 655 C CA . LEU A 1 92 ? -13.657 -5.852 -1.370 1.00 94.56 92 LEU A CA 1
ATOM 656 C C . LEU A 1 92 ? -13.342 -4.350 -1.459 1.00 94.56 92 LEU A C 1
ATOM 658 O O . LEU A 1 92 ? -13.535 -3.739 -2.509 1.00 94.56 92 LEU A O 1
ATOM 662 N N . THR A 1 93 ? -12.800 -3.771 -0.384 1.00 94.44 93 THR A N 1
ATOM 663 C CA . THR A 1 93 ? -12.369 -2.362 -0.347 1.00 94.44 93 THR A CA 1
ATOM 664 C C . THR A 1 93 ? -11.248 -2.103 -1.353 1.00 94.44 93 THR A C 1
ATOM 666 O O . THR A 1 93 ? -11.276 -1.107 -2.073 1.00 94.44 93 THR A O 1
ATOM 669 N N . GLY A 1 94 ? -10.294 -3.031 -1.451 1.00 96.12 94 GLY A N 1
ATOM 670 C CA . GLY A 1 94 ? -9.218 -3.012 -2.435 1.00 96.12 94 GLY A CA 1
ATOM 671 C C . GLY A 1 94 ? -9.701 -2.953 -3.872 1.00 96.12 94 GLY A C 1
ATOM 672 O O . GLY A 1 94 ? -9.327 -2.053 -4.618 1.00 96.12 94 GLY A O 1
ATOM 673 N N . LEU A 1 95 ? -10.547 -3.910 -4.250 1.00 96.19 95 LEU A N 1
ATOM 674 C CA . LEU A 1 95 ? -11.085 -4.027 -5.603 1.00 96.19 95 LEU A CA 1
ATOM 675 C C . LEU A 1 95 ? -11.919 -2.798 -5.991 1.00 96.19 95 LEU A C 1
ATOM 677 O O . LEU A 1 95 ? -11.844 -2.345 -7.132 1.00 96.19 95 LEU A O 1
ATOM 681 N N . ALA A 1 96 ? -12.648 -2.211 -5.036 1.00 94.69 96 ALA A N 1
ATOM 682 C CA . ALA A 1 96 ? -13.383 -0.963 -5.245 1.00 94.69 96 ALA A CA 1
ATOM 683 C C . ALA A 1 96 ? -12.466 0.250 -5.504 1.00 94.69 96 ALA A C 1
ATOM 685 O O . ALA A 1 96 ? -12.900 1.223 -6.114 1.00 94.69 96 ALA A O 1
ATOM 686 N N . CYS A 1 97 ? -11.199 0.187 -5.083 1.00 95.06 97 CYS A N 1
ATOM 687 C CA . CYS A 1 97 ? -10.189 1.226 -5.306 1.00 95.06 97 CYS A CA 1
ATOM 688 C C . CYS A 1 97 ? -9.334 0.969 -6.561 1.00 95.06 97 CYS A C 1
ATOM 690 O O . CYS A 1 97 ? -8.207 1.461 -6.656 1.00 95.06 97 CYS A O 1
ATOM 692 N N . SER A 1 98 ? -9.828 0.186 -7.525 1.00 93.94 98 SER A N 1
ATOM 693 C CA . SER A 1 98 ? -9.122 -0.038 -8.791 1.00 93.94 98 SER A CA 1
ATOM 694 C C . SER A 1 98 ? -8.832 1.285 -9.513 1.00 93.94 98 SER A C 1
ATOM 696 O O . SER A 1 98 ? -9.693 2.158 -9.614 1.00 93.94 98 SER A O 1
ATOM 698 N N . GLY A 1 99 ? -7.596 1.448 -9.989 1.00 92.06 99 GLY A N 1
ATOM 699 C CA . GLY A 1 99 ? -7.122 2.676 -10.637 1.00 92.06 99 GLY A CA 1
ATOM 700 C C . GLY A 1 99 ? -6.748 3.814 -9.679 1.00 92.06 99 GLY A C 1
ATOM 701 O O . GLY A 1 99 ? -6.316 4.871 -10.136 1.00 92.06 99 GLY A O 1
ATOM 702 N N . PHE A 1 100 ? -6.880 3.632 -8.361 1.00 94.94 100 PHE A N 1
ATOM 703 C CA . PHE A 1 100 ? -6.426 4.633 -7.397 1.00 94.94 100 PHE A CA 1
ATOM 704 C C . PHE A 1 100 ? -4.912 4.538 -7.188 1.00 94.94 100 PHE A C 1
ATOM 706 O O . PHE A 1 100 ? -4.318 3.462 -7.225 1.00 94.94 100 PHE A O 1
ATOM 713 N N . GLY A 1 101 ? -4.286 5.679 -6.894 1.00 95.75 101 GLY A N 1
ATOM 714 C CA . GLY A 1 101 ? -2.911 5.706 -6.397 1.00 95.75 101 GLY A CA 1
ATOM 715 C C . GLY A 1 101 ? -2.806 5.190 -4.957 1.00 95.75 101 GLY A C 1
ATOM 716 O O . GLY A 1 101 ? -3.810 5.045 -4.252 1.00 95.75 101 GLY A O 1
ATOM 717 N N . ILE A 1 102 ? -1.574 4.984 -4.484 1.00 96.50 102 ILE A N 1
ATOM 718 C CA . ILE A 1 102 ? -1.320 4.454 -3.135 1.00 96.50 102 ILE A CA 1
ATOM 719 C C . ILE A 1 102 ? -1.934 5.323 -2.025 1.00 96.50 102 ILE A C 1
ATOM 721 O O . ILE A 1 102 ? -2.453 4.799 -1.045 1.00 96.50 102 ILE A O 1
ATOM 725 N N . LEU A 1 103 ? -1.919 6.652 -2.190 1.00 95.00 103 LEU A N 1
ATOM 726 C CA . LEU A 1 103 ? -2.370 7.590 -1.162 1.00 95.00 103 LEU A CA 1
ATOM 727 C C . LEU A 1 103 ? -3.909 7.679 -1.079 1.00 95.00 103 LEU A C 1
ATOM 729 O O . LEU A 1 103 ? -4.438 7.543 0.023 1.00 95.00 103 LEU A O 1
ATOM 733 N N . PRO A 1 104 ? -4.661 7.818 -2.194 1.00 96.19 104 PRO A N 1
ATOM 734 C CA . PRO A 1 104 ? -6.117 7.664 -2.158 1.00 96.19 104 PRO A CA 1
ATOM 735 C C . PRO A 1 104 ? -6.563 6.279 -1.668 1.00 96.19 104 PRO A C 1
ATOM 737 O O . PRO A 1 104 ? -7.493 6.196 -0.868 1.00 96.19 104 PRO A O 1
ATOM 740 N N . GLY A 1 105 ? -5.872 5.205 -2.078 1.00 97.00 105 GLY A N 1
ATOM 741 C CA . GLY A 1 105 ? -6.139 3.844 -1.597 1.00 97.00 105 GLY A CA 1
ATOM 742 C C . GLY A 1 105 ? -5.912 3.689 -0.090 1.00 97.00 105 GLY A C 1
ATOM 743 O O . GLY A 1 105 ? -6.740 3.108 0.609 1.00 97.00 105 GLY A O 1
ATOM 744 N N . PHE A 1 106 ? -4.846 4.292 0.443 1.00 97.19 106 PHE A N 1
ATOM 745 C CA . PHE A 1 106 ? -4.588 4.369 1.881 1.00 97.19 106 PHE A CA 1
ATOM 746 C C . PHE A 1 106 ? -5.724 5.060 2.638 1.00 97.19 106 PHE A C 1
ATOM 748 O O . PHE A 1 106 ? -6.193 4.532 3.642 1.00 97.19 106 PHE A O 1
ATOM 755 N N . ILE A 1 107 ? -6.183 6.221 2.160 1.00 96.25 107 ILE A N 1
ATOM 756 C CA . ILE A 1 107 ? -7.262 6.979 2.809 1.00 96.25 107 ILE A CA 1
ATOM 757 C C . ILE A 1 107 ? -8.566 6.174 2.783 1.00 96.25 107 ILE A C 1
ATOM 759 O O . ILE A 1 107 ? -9.232 6.062 3.814 1.00 96.25 107 ILE A O 1
ATOM 763 N N . ALA A 1 108 ? -8.906 5.579 1.636 1.00 96.19 108 ALA A N 1
ATOM 764 C CA . ALA A 1 108 ? -10.092 4.743 1.480 1.00 96.19 108 ALA A CA 1
ATOM 765 C C . ALA A 1 108 ? -10.050 3.517 2.405 1.00 96.19 108 ALA A C 1
ATOM 767 O O . ALA A 1 108 ? -11.004 3.273 3.141 1.00 96.19 108 ALA A O 1
ATOM 768 N N . GLY A 1 109 ? -8.925 2.798 2.443 1.00 96.00 109 GLY A N 1
ATOM 769 C CA . GLY A 1 109 ? -8.730 1.659 3.339 1.00 96.00 109 GLY A CA 1
ATOM 770 C C . GLY A 1 109 ? -8.764 2.059 4.817 1.00 96.00 109 GLY A C 1
ATOM 771 O O . GLY A 1 109 ? -9.432 1.421 5.628 1.00 96.00 109 GLY A O 1
ATOM 772 N N . TYR A 1 110 ? -8.100 3.154 5.185 1.00 96.94 110 TYR A N 1
ATOM 773 C CA . TYR A 1 110 ? -8.061 3.638 6.562 1.00 96.94 110 TYR A CA 1
ATOM 774 C C . TYR A 1 110 ? -9.448 4.051 7.065 1.00 96.94 110 TYR A C 1
ATOM 776 O O . TYR A 1 110 ? -9.902 3.527 8.079 1.00 96.94 110 TYR A O 1
ATOM 784 N N . LEU A 1 111 ? -10.157 4.930 6.350 1.00 95.50 111 LEU A N 1
ATOM 785 C CA . LEU A 1 111 ? -11.504 5.366 6.737 1.00 95.50 111 LEU A CA 1
ATOM 786 C C . LEU A 1 111 ? -12.521 4.222 6.641 1.00 95.50 111 LEU A C 1
ATOM 788 O O . LEU A 1 111 ? -13.310 4.019 7.566 1.00 95.50 111 LEU A O 1
ATOM 792 N N . GLY A 1 112 ? -12.455 3.433 5.565 1.00 93.00 112 GLY A N 1
ATOM 793 C CA . GLY A 1 112 ? -13.313 2.272 5.345 1.00 93.00 112 GLY A CA 1
ATOM 794 C C . GLY A 1 112 ? -13.189 1.242 6.461 1.00 93.00 112 GLY A C 1
ATOM 795 O O . GLY A 1 112 ? -14.195 0.691 6.900 1.00 93.00 112 GLY A O 1
ATOM 796 N N . SER A 1 113 ? -11.989 1.051 7.016 1.00 93.19 113 SER A N 1
ATOM 797 C CA . SER A 1 113 ? -11.781 0.096 8.106 1.00 93.19 113 SER A CA 1
ATOM 798 C C . SER A 1 113 ? -12.602 0.403 9.363 1.00 93.19 113 SER A C 1
ATOM 800 O O . SER A 1 113 ? -13.082 -0.521 10.020 1.00 93.19 113 SER A O 1
ATOM 802 N N . PHE A 1 114 ? -12.815 1.682 9.694 1.00 92.94 114 PHE A N 1
ATOM 803 C CA . PHE A 1 114 ? -13.633 2.070 10.844 1.00 92.94 114 PHE A CA 1
ATOM 804 C C . PHE A 1 114 ? -15.112 1.801 10.588 1.00 92.94 114 PHE A C 1
ATOM 806 O O . PHE A 1 114 ? -15.802 1.312 11.481 1.00 92.94 114 PHE A O 1
ATOM 813 N N . VAL A 1 115 ? -15.580 2.071 9.366 1.00 91.31 115 VAL A N 1
ATOM 814 C CA . VAL A 1 115 ? -16.956 1.780 8.948 1.00 91.31 115 VAL A CA 1
ATOM 815 C C . VAL A 1 115 ? -17.205 0.274 8.987 1.00 91.31 115 VAL A C 1
ATOM 817 O O . VAL A 1 115 ? -18.158 -0.171 9.619 1.00 91.31 115 VAL A O 1
ATOM 820 N N . ILE A 1 116 ? -16.314 -0.520 8.393 1.00 89.94 116 ILE A N 1
ATOM 821 C CA . ILE A 1 116 ? -16.451 -1.978 8.332 1.00 89.94 116 ILE A CA 1
ATOM 822 C C . ILE A 1 116 ? -16.432 -2.580 9.736 1.00 89.94 116 ILE A C 1
ATOM 824 O O . ILE A 1 116 ? -17.342 -3.323 10.087 1.00 89.94 116 ILE A O 1
ATOM 828 N N . LYS A 1 117 ? -15.480 -2.192 10.592 1.00 88.00 117 LYS A N 1
ATOM 829 C CA . LYS A 1 117 ? -15.442 -2.664 11.986 1.00 88.00 117 LYS A CA 1
ATOM 830 C C . LYS A 1 117 ? -16.680 -2.289 12.789 1.00 88.00 117 LYS A C 1
ATOM 832 O O . LYS A 1 117 ? -17.087 -3.033 13.682 1.00 88.00 117 LYS A O 1
ATOM 837 N N . PHE A 1 118 ? -17.244 -1.112 12.534 1.00 87.69 118 PHE A N 1
ATOM 838 C CA . PHE A 1 118 ? -18.480 -0.694 13.181 1.00 87.69 118 PHE A CA 1
ATOM 839 C C . PHE A 1 118 ? -19.650 -1.591 12.756 1.00 87.69 118 PHE A C 1
ATOM 841 O O . PHE A 1 118 ? -20.429 -2.024 13.606 1.00 87.69 118 PHE A O 1
ATOM 848 N N . LEU A 1 119 ? -19.733 -1.926 11.466 1.00 85.94 119 LEU A N 1
ATOM 849 C CA . LEU A 1 119 ? -20.743 -2.838 10.929 1.00 85.94 119 LEU A CA 1
ATOM 850 C C . LEU A 1 119 ? -20.552 -4.280 11.426 1.00 85.94 119 LEU A C 1
ATOM 852 O O . LEU A 1 119 ? -21.524 -4.883 11.880 1.00 85.94 119 LEU A O 1
ATOM 856 N N . GLU A 1 120 ? -19.321 -4.801 11.427 1.00 80.94 120 GLU A N 1
ATOM 857 C CA . GLU A 1 120 ? -18.985 -6.142 11.934 1.00 80.94 120 GLU A CA 1
ATOM 858 C C . GLU A 1 120 ? -19.434 -6.316 13.391 1.00 80.94 120 GLU A C 1
ATOM 860 O O . GLU A 1 120 ? -20.055 -7.322 13.734 1.00 80.94 120 GLU A O 1
ATOM 865 N N . LYS A 1 121 ? -19.193 -5.311 14.245 1.00 80.94 121 LYS A N 1
ATOM 866 C CA . LYS A 1 121 ? -19.604 -5.348 15.657 1.00 80.94 121 LYS A CA 1
ATOM 867 C C . LYS A 1 121 ? -21.113 -5.240 15.858 1.00 80.94 121 LYS A C 1
ATOM 869 O O . LYS A 1 121 ? -21.644 -5.886 16.753 1.00 80.94 121 LYS A O 1
ATOM 874 N N . LYS A 1 122 ? -21.795 -4.389 15.085 1.00 78.00 122 LYS A N 1
ATOM 875 C CA . LYS A 1 122 ? -23.222 -4.095 15.293 1.00 78.00 122 LYS A CA 1
ATOM 876 C C . LYS A 1 122 ? -24.137 -5.186 14.746 1.00 78.00 122 LYS A C 1
ATOM 878 O O . LYS A 1 122 ? -25.178 -5.449 15.337 1.00 78.00 122 LYS A O 1
ATOM 883 N N . TYR A 1 123 ? -23.763 -5.793 13.626 1.00 70.06 123 TYR A N 1
ATOM 884 C CA . TYR A 1 123 ? -24.613 -6.750 12.920 1.00 70.06 123 TYR A CA 1
ATOM 885 C C . TYR A 1 123 ? -24.104 -8.187 13.001 1.00 70.06 123 TYR A C 1
ATOM 887 O O . TYR A 1 123 ? -24.680 -9.056 12.355 1.00 70.06 123 TYR A O 1
ATOM 895 N N . GLN A 1 124 ? -23.039 -8.436 13.778 1.00 60.22 124 GLN A N 1
ATOM 896 C CA . GLN A 1 124 ? -22.395 -9.743 13.901 1.00 60.22 124 GLN A CA 1
ATOM 897 C C . GLN A 1 124 ? -22.208 -10.389 12.519 1.00 60.22 124 GLN A C 1
ATOM 899 O O . GLN A 1 124 ? -22.522 -11.561 12.322 1.00 60.22 124 GLN A O 1
ATOM 904 N N . LEU A 1 125 ? -21.741 -9.586 11.551 1.00 59.12 125 LEU A N 1
ATOM 905 C CA . LEU A 1 125 ? -21.533 -9.963 10.148 1.00 59.12 125 LEU A CA 1
ATOM 906 C C . LEU A 1 125 ? -20.284 -10.864 10.037 1.00 59.12 125 LEU A C 1
ATOM 908 O O . LEU A 1 125 ? -19.323 -10.572 9.334 1.00 59.12 125 LEU A O 1
ATOM 912 N N . VAL A 1 126 ? -20.305 -11.956 10.804 1.00 54.16 126 VAL A N 1
ATOM 913 C CA . VAL A 1 126 ? -19.445 -13.134 10.723 1.00 54.16 126 VAL A CA 1
ATOM 914 C C . VAL A 1 126 ? -20.155 -14.095 9.781 1.00 54.16 126 VAL A C 1
ATOM 916 O O . VAL A 1 126 ? -20.795 -15.051 10.206 1.00 54.16 126 VAL A O 1
ATOM 919 N N . LEU A 1 127 ? -20.153 -13.770 8.497 1.00 47.31 127 LEU A N 1
ATOM 920 C CA . LEU A 1 127 ? -20.597 -14.687 7.455 1.00 47.31 127 LEU A CA 1
ATOM 921 C C . LEU A 1 127 ? -20.075 -14.160 6.124 1.00 47.31 127 LEU A C 1
ATOM 923 O O . LEU A 1 127 ? -20.809 -13.522 5.378 1.00 47.31 127 LEU A O 1
ATOM 927 N N . ILE A 1 128 ? -18.765 -14.312 5.925 1.00 49.66 128 ILE A N 1
ATOM 928 C CA . ILE A 1 128 ? -18.114 -15.056 4.831 1.00 49.66 128 ILE A CA 1
ATOM 929 C C . ILE A 1 128 ? -16.685 -15.355 5.302 1.00 49.66 128 ILE A C 1
ATOM 931 O O . ILE A 1 128 ? -16.057 -14.447 5.895 1.00 49.66 128 ILE A O 1
#

Secondary structure (DSSP, 8-state):
-HHHHHHHHHHHHHHHHHHHHHSTTHHHHHHHHHHHHIIIIIHHIIIIIIIIIIT--HHHHHHHHHHHHTHHHHHHHHHHHHHT--HHHHHHHHHHTTT--HHHHHHHHHHHHHHHHHHHHHHT----

pLDDT: mean 92.16, std 8.8, range [47.31, 98.06]

Foldseek 3Di:
DVVVVVVVVVVVVVVLVCQCPPPDVSVLLVVLLVVLCCQAVVQLCCQQVPCCVVVVPVVSNVVSVVRNQLSLLSSQQSNLVSVPADNVVSNVSSVVCRRPHNVNSSVSSNVVSVVRVVCCVPVVPPDD

InterPro domains:
  IPR003352 Phosphotransferase system, EIIC [PF13303] (27-124)

Radius of gyration: 16.77 Å; chains: 1; bounding box: 43×37×38 Å

Sequence (128 aa):
QILFGTLLLLLVLGGFTLFSYKAPHGMKAMGGLANAACASFLVEAFHLAFFGDVFQIPFLAQVGASNGSLGGVAAAILVPLALGVSPVYAVLTGLACSGFGILPGFIAGYLGSFVIKFLEKKYQLVLI